Protein AF-A0A538S301-F1 (afdb_monomer_lite)

pLDDT: mean 70.47, std 17.98, range [31.06, 93.75]

Sequence (164 aa):
MLFTRHRQRFWDDRSFGTFFYRTYSGIHLDFPSLSECGVPDADGRYKCLAPCYLLRYDALSPQSGYAILSELTHFTRERERLLDAFGGRVRIYVRLPPFVGDFSVDGQYRNAQSPCMQTSFHYPKNELRILLSGRRWCLCELPEGAHELDLLSLHVQLGPEDRH

Foldseek 3Di:
DDDDDDDPQLCPPCPPCCVVCVVPVPPDPPVCPVVQWDDADPVQKTAGPDWDKDWDKDAPDSQWIKIKIFTWGMWHDDDSDTPWTKGFKIKMKTFADPQFPFKKKKFWFADPVHRPDIDIDIGTPVQWAWPDDDPGMTITIHDGDPTITGPVRIDMGTHDRRPD

Radius of gyration: 17.63 Å; chains: 1; bounding box: 38×40×48 Å

Secondary structure (DSSP, 8-state):
---------TT--TTTHHHHHHHHTT---PPPPTTTB----TTSEEEEEEEEEEEEEEEEETTEEEEEEEEEEEEEEETTEEEEEEEEEEEEEEEPPTTB--EEEEEEEEPSS-TT-EEEEEEEGGGSEEEEEETTEEEEEPPP-SSEEEEEEEEEEEPPB---

Structure (mmCIF, N/CA/C/O backbone):
data_AF-A0A538S301-F1
#
_entry.id   AF-A0A538S301-F1
#
loop_
_atom_site.group_PDB
_atom_site.id
_atom_site.type_symbol
_atom_site.label_atom_id
_atom_site.label_alt_id
_atom_site.label_comp_id
_atom_site.label_as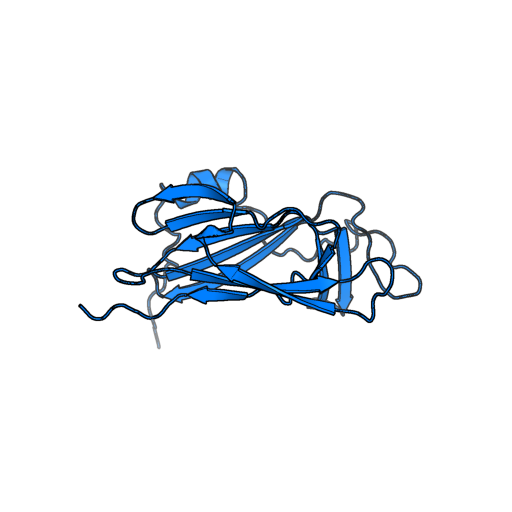ym_id
_atom_site.label_entity_id
_atom_site.label_seq_id
_atom_site.pdbx_PDB_ins_code
_atom_site.Cartn_x
_atom_site.Cartn_y
_atom_site.Cartn_z
_atom_site.occupancy
_atom_site.B_iso_or_equiv
_atom_site.auth_seq_id
_atom_site.auth_comp_id
_atom_site.auth_asym_id
_atom_site.auth_atom_id
_atom_site.pdbx_PDB_model_num
ATOM 1 N N . MET A 1 1 ? 11.196 -25.925 30.621 1.00 34.28 1 MET A N 1
ATOM 2 C CA . MET A 1 1 ? 10.801 -24.644 31.256 1.00 34.28 1 MET A CA 1
ATOM 3 C C . MET A 1 1 ? 11.541 -23.551 30.493 1.00 34.28 1 MET A C 1
ATOM 5 O O . MET A 1 1 ? 12.732 -23.724 30.319 1.00 34.28 1 MET A O 1
ATOM 9 N N . LEU A 1 2 ? 10.946 -22.530 29.874 1.00 31.06 2 LEU A N 1
ATOM 10 C CA . LEU A 1 2 ? 9.845 -21.651 30.278 1.00 31.06 2 LEU A CA 1
ATOM 11 C C . LEU A 1 2 ? 8.825 -21.421 29.146 1.00 31.06 2 LEU A C 1
ATOM 13 O O . LEU A 1 2 ? 9.181 -21.343 27.976 1.00 31.06 2 LEU A O 1
ATOM 17 N N . PHE A 1 3 ? 7.561 -21.281 29.542 1.00 38.47 3 PHE A N 1
ATOM 18 C CA . PHE A 1 3 ? 6.447 -20.798 28.730 1.00 38.47 3 PHE A CA 1
ATOM 19 C C . PHE A 1 3 ? 6.424 -19.264 28.696 1.00 38.47 3 PHE A C 1
ATOM 21 O O . PHE A 1 3 ? 6.535 -18.638 29.748 1.00 38.47 3 PHE A O 1
ATOM 28 N N . THR A 1 4 ? 6.071 -18.686 27.548 1.00 34.59 4 THR A N 1
ATOM 29 C CA . THR A 1 4 ? 5.194 -17.505 27.485 1.00 34.59 4 THR A CA 1
ATOM 30 C C . THR A 1 4 ? 4.085 -17.753 26.460 1.00 34.59 4 THR A C 1
ATOM 32 O O . THR A 1 4 ? 4.317 -18.100 25.306 1.00 34.59 4 THR A O 1
ATOM 35 N N . ARG A 1 5 ? 2.845 -17.652 26.947 1.00 34.78 5 ARG A N 1
ATOM 36 C CA . ARG A 1 5 ? 1.578 -17.800 26.223 1.00 34.78 5 ARG A CA 1
ATOM 37 C C . ARG A 1 5 ? 1.237 -16.530 25.427 1.00 34.78 5 ARG A C 1
ATOM 39 O O . ARG A 1 5 ? 1.514 -15.431 25.888 1.00 34.78 5 ARG A O 1
ATOM 46 N N . HIS A 1 6 ? 0.490 -16.746 24.339 1.00 41.31 6 HIS A N 1
ATOM 47 C CA . HIS A 1 6 ? -0.388 -15.828 23.593 1.00 41.31 6 HIS A CA 1
ATOM 48 C C . HIS A 1 6 ? 0.212 -14.608 22.878 1.00 41.31 6 HIS A C 1
ATOM 50 O O . HIS A 1 6 ? 0.615 -13.637 23.503 1.00 41.31 6 HIS A O 1
ATOM 56 N N . ARG A 1 7 ? -0.000 -14.574 21.555 1.00 35.62 7 ARG A N 1
ATOM 57 C CA . ARG A 1 7 ? -0.766 -13.503 20.889 1.00 35.62 7 ARG A CA 1
ATOM 58 C C . ARG A 1 7 ? -1.395 -14.062 19.605 1.00 35.62 7 ARG A C 1
ATOM 60 O O . ARG A 1 7 ? -0.766 -14.060 18.553 1.00 35.62 7 ARG A O 1
ATOM 67 N N . GLN A 1 8 ? -2.634 -14.551 19.706 1.00 43.41 8 GLN A N 1
ATOM 68 C CA . GLN A 1 8 ? -3.538 -14.548 18.549 1.00 43.41 8 GLN A CA 1
ATOM 69 C C . GLN A 1 8 ? -3.590 -13.100 18.043 1.00 43.41 8 GLN A C 1
ATOM 71 O O . GLN A 1 8 ? -3.783 -12.173 18.838 1.00 43.41 8 GLN A O 1
ATOM 76 N N . ARG A 1 9 ? -3.305 -12.885 16.760 1.00 45.12 9 ARG A N 1
ATOM 77 C CA . ARG A 1 9 ? -3.289 -11.546 16.172 1.00 45.12 9 ARG A CA 1
ATOM 78 C C . ARG A 1 9 ? -4.748 -11.159 15.935 1.00 45.12 9 ARG A C 1
ATOM 80 O O . ARG A 1 9 ? -5.453 -11.852 15.234 1.00 45.12 9 ARG A O 1
ATOM 87 N N . PHE A 1 10 ? -5.215 -10.035 16.471 1.00 41.06 10 PHE A N 1
ATOM 88 C CA . PHE A 1 10 ? -6.621 -9.565 16.478 1.00 41.06 10 PHE A CA 1
ATOM 89 C C . PHE A 1 10 ? -7.337 -9.356 15.109 1.00 41.06 10 PHE A C 1
ATOM 91 O O . PHE A 1 10 ? -8.411 -8.749 15.056 1.00 41.06 10 PHE A O 1
ATOM 98 N N . TRP A 1 11 ? -6.761 -9.853 14.011 1.00 41.28 11 TRP A N 1
ATOM 99 C CA . TRP A 1 11 ? -7.447 -10.213 12.763 1.00 41.28 11 TRP A CA 1
ATOM 100 C C . TRP A 1 11 ? -8.190 -11.561 12.869 1.00 41.28 11 TRP A C 1
ATOM 102 O O . TRP A 1 11 ? -8.989 -11.894 12.001 1.00 41.28 11 TRP A O 1
ATOM 112 N N . ASP A 1 12 ? -7.947 -12.312 13.947 1.00 40.59 12 ASP A N 1
ATOM 113 C CA . ASP A 1 12 ? -8.443 -13.666 14.217 1.00 40.59 12 ASP A CA 1
ATOM 114 C C . ASP A 1 12 ? -9.965 -13.755 14.509 1.00 40.59 12 ASP A C 1
ATOM 116 O O . ASP A 1 12 ? -10.461 -14.835 14.838 1.00 40.59 12 ASP A O 1
ATOM 120 N N . ASP A 1 13 ? -10.728 -12.658 14.363 1.00 43.09 13 ASP A N 1
ATOM 121 C CA . ASP A 1 13 ? -12.200 -12.677 14.380 1.00 43.09 13 ASP A CA 1
ATOM 122 C C . ASP A 1 13 ? -12.762 -12.918 12.961 1.00 43.09 13 ASP A C 1
ATOM 124 O O . ASP A 1 13 ? -12.600 -12.119 12.030 1.00 43.09 13 ASP A O 1
ATOM 128 N N . ARG A 1 14 ? -13.428 -14.069 12.807 1.00 42.69 14 ARG A N 1
ATOM 129 C CA . ARG A 1 14 ? -13.775 -14.756 11.548 1.00 42.69 14 ARG A CA 1
ATOM 130 C C . ARG A 1 14 ? -14.791 -14.045 10.644 1.00 42.69 14 ARG A C 1
ATOM 132 O O . ARG A 1 14 ? -15.082 -14.556 9.574 1.00 42.69 14 ARG A O 1
ATOM 139 N N . SER A 1 15 ? -15.377 -12.918 11.037 1.00 45.09 15 SER A N 1
ATOM 140 C CA . SER A 1 15 ? -16.414 -12.243 10.231 1.00 45.09 15 SER A CA 1
ATOM 141 C C . SER A 1 15 ? -15.883 -11.057 9.421 1.00 45.09 15 SER A C 1
ATOM 143 O O . SER A 1 15 ? -16.326 -10.824 8.298 1.00 45.09 15 SER A O 1
ATOM 145 N N . PHE A 1 16 ? -14.894 -10.339 9.955 1.00 42.97 16 PHE A N 1
ATOM 146 C CA . PHE A 1 16 ? -14.316 -9.157 9.317 1.00 42.97 16 PHE A CA 1
ATOM 147 C C . PHE A 1 16 ? -13.128 -9.509 8.418 1.00 42.97 16 PHE A C 1
ATOM 149 O O . PHE A 1 16 ? -13.019 -9.018 7.294 1.00 42.97 16 PHE A O 1
ATOM 156 N N . GLY A 1 17 ? -12.283 -10.432 8.889 1.00 47.34 17 GLY A N 1
ATOM 157 C CA . GLY A 1 17 ? -11.218 -11.006 8.086 1.00 47.34 17 GLY A CA 1
ATOM 158 C C . GLY A 1 17 ? -11.787 -11.600 6.804 1.00 47.34 17 GLY A C 1
ATOM 159 O O . GLY A 1 17 ? -11.438 -11.157 5.728 1.00 47.34 17 GLY A O 1
ATOM 160 N N . THR A 1 18 ? -12.740 -12.524 6.885 1.00 42.34 18 THR A N 1
ATOM 161 C CA . THR A 1 18 ? -13.115 -13.417 5.778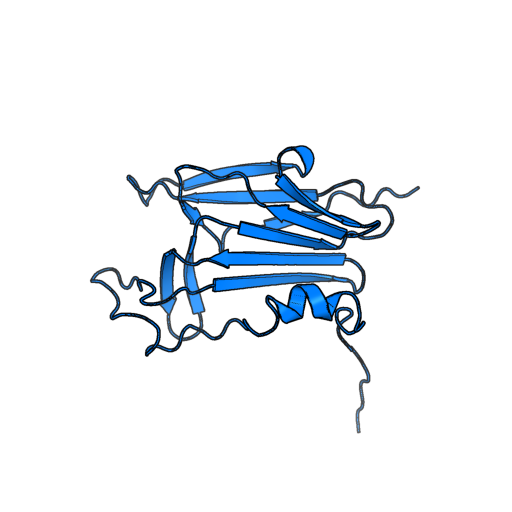 1.00 42.34 18 THR A CA 1
ATOM 162 C C . THR A 1 18 ? -13.641 -12.759 4.499 1.00 42.34 18 THR A C 1
ATOM 164 O O . THR A 1 18 ? -13.502 -13.388 3.463 1.00 42.34 18 THR A O 1
ATOM 167 N N . PHE A 1 19 ? -14.174 -11.532 4.481 1.00 40.97 19 PHE A N 1
ATOM 168 C CA . PHE A 1 19 ? -14.549 -10.864 3.214 1.00 40.97 19 PHE A CA 1
ATOM 169 C C . PHE A 1 19 ? -13.379 -10.092 2.580 1.00 40.97 19 PHE A C 1
ATOM 171 O O . PHE A 1 19 ? -13.117 -10.232 1.383 1.00 40.97 19 PHE A O 1
ATOM 178 N N . PHE A 1 20 ? -12.629 -9.347 3.399 1.00 44.00 20 PHE A N 1
ATOM 179 C CA . PHE A 1 20 ? -11.373 -8.693 3.007 1.00 44.00 20 PHE A CA 1
ATOM 180 C C . PHE A 1 20 ? -10.339 -9.738 2.562 1.00 44.00 20 PHE A C 1
ATOM 182 O O . PHE A 1 20 ? -9.683 -9.603 1.534 1.00 44.00 20 PHE A O 1
ATOM 189 N N . TYR A 1 21 ? -10.297 -10.849 3.288 1.00 46.69 21 TYR A N 1
ATOM 190 C CA . TYR A 1 21 ? -9.420 -11.980 3.087 1.00 46.69 21 TYR A CA 1
ATOM 191 C C . TYR A 1 21 ? -9.918 -12.964 2.000 1.00 46.69 21 TYR A C 1
ATOM 193 O O . TYR A 1 21 ? -9.135 -13.413 1.177 1.00 46.69 21 TYR A O 1
ATOM 201 N N . ARG A 1 22 ? -11.220 -13.218 1.812 1.00 38.62 22 ARG A N 1
ATOM 202 C CA . ARG A 1 22 ? -11.666 -14.001 0.630 1.00 38.62 22 ARG A CA 1
ATOM 203 C C . ARG A 1 22 ? -11.287 -13.370 -0.703 1.00 38.62 22 ARG A C 1
ATOM 205 O O . ARG A 1 22 ? -11.195 -14.086 -1.691 1.00 38.62 22 ARG A O 1
ATOM 212 N N . THR A 1 23 ? -11.097 -12.055 -0.720 1.00 40.47 23 THR A N 1
ATOM 213 C CA . THR A 1 23 ? -10.656 -11.343 -1.919 1.00 40.47 23 THR A CA 1
ATOM 214 C C . THR A 1 23 ? -9.136 -11.103 -1.909 1.00 40.47 23 THR A C 1
ATOM 216 O O . THR A 1 23 ? -8.543 -11.069 -2.979 1.00 40.47 23 THR A O 1
ATOM 219 N N . TYR A 1 24 ? -8.495 -10.976 -0.731 1.00 40.78 24 TYR A N 1
ATOM 220 C CA . TYR A 1 24 ? -7.083 -10.560 -0.600 1.00 40.78 24 TYR A CA 1
ATOM 221 C C . TYR A 1 24 ? -6.274 -11.186 0.575 1.00 40.78 24 TYR A C 1
ATOM 223 O O . TYR A 1 24 ? -5.143 -10.775 0.822 1.00 40.78 24 TYR A O 1
ATOM 231 N N . SER A 1 25 ? -6.778 -12.191 1.310 1.00 33.66 25 SER A N 1
ATOM 232 C CA . SER A 1 25 ? -5.945 -13.078 2.152 1.00 33.66 25 SER A CA 1
ATOM 233 C C . SER A 1 25 ? -5.392 -14.118 1.237 1.00 33.66 25 SER A C 1
ATOM 235 O O . SER A 1 25 ? -6.138 -14.888 0.633 1.00 33.66 25 SER A O 1
ATOM 237 N N . GLY A 1 26 ? -4.084 -14.175 1.210 1.00 34.53 26 GLY A N 1
ATOM 238 C CA . GLY A 1 26 ? -3.373 -15.081 0.341 1.00 34.53 26 GLY A CA 1
ATOM 239 C C . GLY A 1 26 ? -2.249 -14.372 -0.375 1.00 34.53 26 GLY A C 1
ATOM 240 O O . GLY A 1 26 ? -1.324 -15.050 -0.783 1.00 34.53 26 GLY A O 1
ATOM 241 N N . ILE A 1 27 ? -2.242 -13.037 -0.432 1.00 35.44 27 ILE A N 1
ATOM 242 C CA . ILE A 1 27 ? -1.030 -12.318 -0.822 1.00 35.44 27 ILE A CA 1
ATOM 243 C C . ILE A 1 27 ? -0.287 -11.936 0.450 1.00 35.44 27 ILE A C 1
ATOM 245 O O . ILE A 1 27 ? -0.349 -10.822 0.968 1.00 35.44 27 ILE A O 1
ATOM 249 N N . HIS A 1 28 ? 0.382 -12.953 0.983 1.00 39.97 28 HIS A N 1
ATOM 250 C CA . HIS A 1 28 ? 1.627 -12.758 1.700 1.00 39.97 28 HIS A CA 1
ATOM 251 C C . HIS A 1 28 ? 2.568 -11.975 0.772 1.00 39.97 28 HIS A C 1
ATOM 253 O O . HIS A 1 28 ? 2.457 -12.094 -0.447 1.00 39.97 28 HIS A O 1
ATOM 259 N N . LEU A 1 29 ? 3.488 -11.175 1.312 1.00 38.91 29 LEU A N 1
ATOM 260 C CA . LEU A 1 29 ? 4.661 -10.793 0.526 1.00 38.91 29 LEU A CA 1
ATOM 261 C C . LEU A 1 29 ? 5.499 -12.059 0.318 1.00 38.91 29 LEU A C 1
ATOM 263 O O . LEU A 1 29 ? 6.525 -12.245 0.964 1.00 38.91 29 LEU A O 1
ATOM 267 N N . ASP A 1 30 ? 5.023 -12.950 -0.545 1.00 40.12 30 ASP A N 1
ATOM 268 C CA . ASP A 1 30 ? 5.924 -13.755 -1.333 1.00 40.12 30 ASP A CA 1
ATOM 269 C C . ASP A 1 30 ? 6.660 -12.724 -2.179 1.00 40.12 30 ASP A C 1
ATOM 271 O O . ASP A 1 30 ? 6.045 -11.942 -2.912 1.00 40.12 30 ASP A O 1
ATOM 275 N N . PHE A 1 31 ? 7.984 -12.644 -2.014 1.00 44.22 31 PHE A N 1
ATOM 276 C CA . PHE A 1 31 ? 8.788 -12.074 -3.085 1.00 44.22 31 PHE A CA 1
ATOM 277 C C . PHE A 1 31 ? 8.281 -12.758 -4.340 1.00 44.22 31 PHE A C 1
ATOM 279 O O . PHE A 1 31 ? 8.282 -13.995 -4.332 1.00 44.22 31 PHE A O 1
ATOM 286 N N . PRO A 1 32 ? 7.801 -12.018 -5.357 1.00 50.22 32 PRO A N 1
ATOM 287 C CA . PRO A 1 32 ? 7.392 -12.672 -6.580 1.00 50.22 32 PRO A CA 1
ATOM 288 C C . PRO A 1 32 ? 8.568 -13.562 -6.954 1.00 50.22 32 PRO A C 1
ATOM 290 O O . PRO A 1 32 ? 9.732 -13.117 -6.951 1.00 50.22 32 PRO A O 1
ATOM 293 N N . SER A 1 33 ? 8.292 -14.864 -7.064 1.00 50.81 33 SER A N 1
ATOM 294 C CA . SER A 1 33 ? 9.359 -15.833 -7.276 1.00 50.81 33 SER A CA 1
ATOM 295 C C . SER A 1 33 ? 10.167 -15.342 -8.481 1.00 50.81 33 SER A C 1
ATOM 297 O O . SER A 1 33 ? 9.619 -14.677 -9.364 1.00 50.81 33 SER A O 1
ATOM 299 N N . LEU A 1 34 ? 11.486 -15.572 -8.536 1.00 53.59 34 LEU A N 1
ATOM 300 C CA . LEU A 1 34 ? 12.267 -15.101 -9.699 1.00 53.59 34 LEU A CA 1
ATOM 301 C C . LEU A 1 34 ? 11.647 -15.586 -11.024 1.00 53.59 34 LEU A C 1
ATOM 303 O O . LEU A 1 34 ? 11.820 -14.934 -12.041 1.00 53.59 34 LEU A O 1
ATOM 307 N N . SER A 1 35 ? 10.893 -16.689 -10.984 1.00 52.59 35 SER A N 1
ATOM 308 C CA . SER A 1 35 ? 10.092 -17.245 -12.075 1.00 52.59 35 SER A CA 1
ATOM 309 C C . SER A 1 35 ? 8.815 -16.472 -12.441 1.00 52.59 35 SER A C 1
ATOM 311 O O . SER A 1 35 ? 8.346 -16.603 -13.565 1.00 52.59 35 SER A O 1
ATOM 313 N N . GLU A 1 36 ? 8.237 -15.697 -11.524 1.00 55.41 36 GLU A N 1
ATOM 314 C CA . GLU A 1 36 ? 7.070 -14.826 -11.758 1.00 55.41 36 GLU A CA 1
ATOM 315 C C . GLU A 1 36 ? 7.476 -13.411 -12.194 1.00 55.41 36 GLU A C 1
ATOM 317 O O . GLU A 1 36 ? 6.667 -12.643 -12.722 1.00 55.41 36 GLU A O 1
ATOM 322 N N . CYS A 1 37 ? 8.749 -13.072 -11.995 1.00 60.50 37 CYS A N 1
ATOM 323 C CA . CYS A 1 37 ? 9.352 -11.837 -12.467 1.00 60.50 37 CYS A CA 1
ATOM 324 C C . CYS A 1 37 ? 10.029 -12.064 -13.819 1.00 60.50 37 CYS A C 1
ATOM 326 O O . CYS A 1 37 ? 10.552 -13.141 -14.095 1.00 60.50 37 CYS A O 1
ATOM 328 N N . GLY A 1 38 ? 10.078 -11.032 -14.660 1.00 63.22 38 GLY A N 1
ATOM 329 C CA . GLY A 1 38 ? 10.961 -11.061 -15.823 1.00 63.22 38 GLY A CA 1
ATOM 330 C C . GLY A 1 38 ? 12.438 -11.011 -15.432 1.00 63.22 38 GLY A C 1
ATOM 331 O O . GLY A 1 38 ? 12.798 -10.878 -14.263 1.00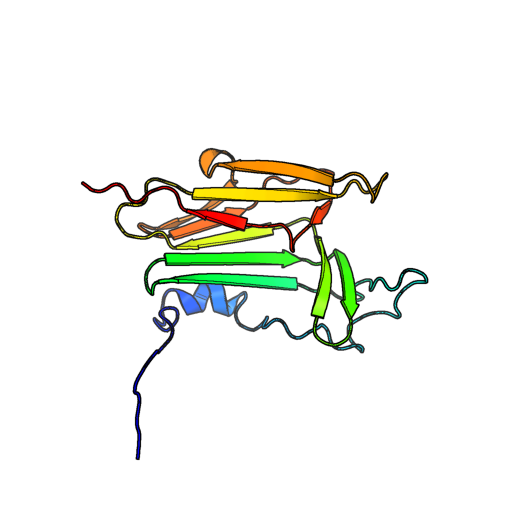 63.22 38 GLY A O 1
ATOM 332 N N . VAL A 1 39 ? 13.312 -11.073 -16.434 1.00 69.81 39 VAL A N 1
ATOM 333 C CA . VAL A 1 39 ? 14.735 -10.753 -16.256 1.00 69.81 39 VAL A CA 1
ATOM 334 C C . VAL A 1 39 ? 14.847 -9.270 -15.868 1.00 69.81 39 VAL A C 1
ATOM 336 O O . VAL A 1 39 ? 14.149 -8.457 -16.485 1.00 69.81 39 VAL A O 1
ATOM 339 N N . PRO A 1 40 ? 15.670 -8.902 -14.866 1.00 76.25 40 PRO A N 1
ATOM 340 C CA . PRO A 1 40 ? 15.868 -7.499 -14.536 1.00 76.25 40 PRO A CA 1
ATOM 341 C C . PRO A 1 40 ? 16.508 -6.763 -15.717 1.00 76.25 40 PRO A C 1
ATOM 343 O O . PRO A 1 40 ? 17.309 -7.338 -16.459 1.00 76.25 40 PRO A O 1
ATOM 346 N N . ASP A 1 41 ? 16.155 -5.495 -15.896 1.00 79.50 41 ASP A N 1
ATOM 347 C CA . ASP A 1 41 ? 16.795 -4.645 -16.898 1.00 79.50 41 ASP A CA 1
ATOM 348 C C . ASP A 1 41 ? 18.248 -4.291 -16.515 1.00 79.50 41 ASP A C 1
ATOM 350 O O . ASP A 1 41 ? 18.775 -4.721 -15.485 1.00 79.50 41 ASP A O 1
ATOM 354 N N . ALA A 1 42 ? 18.920 -3.508 -17.365 1.00 78.88 42 ALA A N 1
ATOM 355 C CA . ALA A 1 42 ? 20.299 -3.070 -17.132 1.00 78.88 42 ALA A CA 1
ATOM 356 C C . ALA A 1 42 ? 20.476 -2.269 -15.825 1.00 78.88 42 ALA A C 1
ATOM 358 O O . ALA A 1 42 ? 21.586 -2.217 -15.297 1.00 78.88 42 ALA A O 1
ATOM 359 N N . ASP A 1 43 ? 19.391 -1.701 -15.291 1.00 74.19 43 ASP A N 1
ATOM 360 C CA . ASP A 1 43 ? 19.359 -0.943 -14.041 1.00 74.19 43 ASP A CA 1
ATOM 361 C C . ASP A 1 43 ? 18.948 -1.817 -12.836 1.00 74.19 43 ASP A C 1
ATOM 363 O O . ASP A 1 43 ? 18.784 -1.312 -11.724 1.00 74.19 43 ASP A O 1
ATOM 367 N N . GLY A 1 44 ? 18.771 -3.131 -13.028 1.00 75.69 44 GLY A N 1
ATOM 368 C CA . GLY A 1 44 ? 18.388 -4.077 -11.978 1.00 75.69 44 GLY A CA 1
ATOM 369 C C . GLY A 1 44 ? 16.891 -4.092 -11.645 1.00 75.69 44 GLY A C 1
ATOM 370 O O . GLY A 1 44 ? 16.497 -4.712 -10.652 1.00 75.69 44 GLY A O 1
ATOM 371 N N . ARG A 1 45 ? 16.046 -3.425 -12.443 1.00 76.44 45 ARG A N 1
ATOM 372 C CA . ARG A 1 45 ? 14.603 -3.332 -12.190 1.00 76.44 45 ARG A CA 1
ATOM 373 C C . ARG A 1 45 ? 13.866 -4.511 -12.785 1.00 76.44 45 ARG A C 1
ATOM 375 O O . ARG A 1 45 ? 14.052 -4.874 -13.944 1.00 76.44 45 ARG A O 1
ATOM 382 N N . TYR A 1 46 ? 12.954 -5.057 -11.998 1.00 72.94 46 TYR A N 1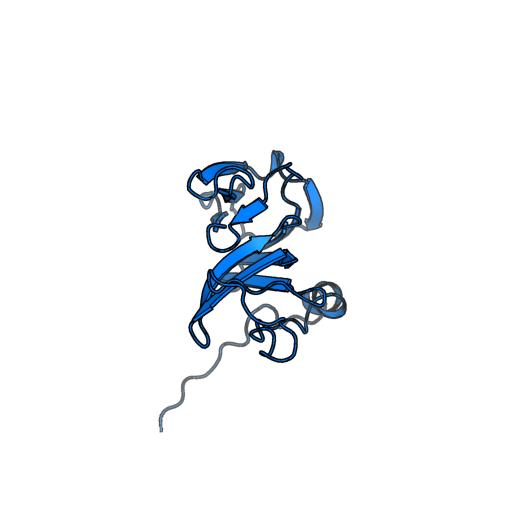
ATOM 383 C CA . TYR A 1 46 ? 12.053 -6.105 -12.436 1.00 72.94 46 TYR A CA 1
ATOM 384 C C . TYR A 1 46 ? 10.751 -5.485 -12.931 1.00 72.94 46 TYR A C 1
ATOM 386 O O . TYR A 1 46 ? 10.141 -4.647 -12.259 1.00 72.94 46 TYR A O 1
ATOM 394 N N . LYS A 1 47 ? 10.308 -5.939 -14.106 1.00 71.88 47 LYS A N 1
ATOM 395 C CA . LYS A 1 47 ? 8.947 -5.714 -14.585 1.00 71.88 47 LYS A CA 1
ATOM 396 C C . LYS A 1 47 ? 8.106 -6.950 -14.291 1.00 71.88 47 LYS A C 1
ATOM 398 O O . LYS A 1 47 ? 8.515 -8.077 -14.585 1.00 71.88 47 LYS A O 1
ATOM 403 N N . CYS A 1 48 ? 6.933 -6.726 -13.715 1.00 65.44 48 CYS A N 1
ATOM 404 C CA . CYS A 1 48 ? 5.971 -7.777 -13.424 1.00 65.44 48 CYS A CA 1
ATOM 405 C C . CYS A 1 48 ? 5.440 -8.349 -14.754 1.00 65.44 48 CYS A C 1
ATOM 407 O O . CYS A 1 48 ? 4.883 -7.609 -15.566 1.00 65.44 48 CYS A O 1
ATOM 409 N N . LEU A 1 49 ? 5.649 -9.646 -15.013 1.00 65.94 49 LEU A N 1
ATOM 410 C CA . LEU A 1 49 ? 5.119 -10.323 -16.211 1.00 65.94 49 LEU A CA 1
ATOM 411 C C . LEU A 1 49 ? 3.654 -10.759 -16.035 1.00 65.94 49 LEU A C 1
ATOM 413 O O . LEU A 1 49 ? 2.960 -11.028 -17.013 1.00 65.94 49 LEU A O 1
ATOM 417 N N . ALA A 1 50 ? 3.194 -10.793 -14.787 1.00 64.88 50 ALA A N 1
ATOM 418 C CA . ALA A 1 50 ? 1.819 -10.982 -14.348 1.00 64.88 50 ALA A CA 1
ATOM 419 C C . ALA A 1 50 ? 1.503 -9.939 -13.256 1.00 64.88 50 ALA A C 1
ATOM 421 O O . ALA A 1 50 ? 2.440 -9.338 -12.728 1.00 64.88 50 ALA A O 1
ATOM 422 N N . PRO A 1 51 ? 0.228 -9.693 -12.898 1.00 67.06 51 PRO A N 1
ATOM 423 C CA . PRO A 1 51 ? -0.108 -8.758 -11.825 1.00 67.06 51 PRO A CA 1
ATOM 424 C C . PRO A 1 51 ? 0.569 -9.151 -10.505 1.00 67.06 51 PRO A C 1
ATOM 426 O O . PRO A 1 51 ? 0.308 -10.223 -9.959 1.00 67.06 51 PRO A O 1
ATOM 429 N N . CYS A 1 52 ? 1.432 -8.276 -9.989 1.00 71.50 52 CYS A N 1
ATOM 430 C CA . CYS A 1 52 ? 2.080 -8.431 -8.689 1.00 71.50 52 CYS A CA 1
ATOM 431 C C . CYS A 1 52 ? 1.520 -7.388 -7.723 1.00 71.50 52 CYS A C 1
ATOM 433 O O . CYS A 1 52 ? 1.207 -6.270 -8.127 1.00 71.50 52 CYS A O 1
ATOM 435 N N . TYR A 1 53 ? 1.423 -7.724 -6.439 1.00 74.81 53 TYR A N 1
ATOM 436 C CA . TYR A 1 53 ? 0.844 -6.833 -5.436 1.00 74.81 53 TYR A CA 1
ATOM 437 C C . TYR A 1 53 ? 1.762 -6.695 -4.225 1.00 74.81 53 TYR A C 1
ATOM 439 O O . TYR A 1 53 ? 2.373 -7.660 -3.774 1.00 74.81 53 TYR A O 1
ATOM 447 N N . LEU A 1 54 ? 1.818 -5.487 -3.673 1.00 74.50 54 LEU A N 1
ATOM 448 C CA . LEU A 1 54 ? 2.443 -5.183 -2.396 1.00 74.50 54 LEU A CA 1
ATOM 449 C C . LEU A 1 54 ? 1.361 -5.071 -1.324 1.00 74.50 54 LEU A C 1
ATOM 451 O O . LEU A 1 54 ? 0.467 -4.233 -1.439 1.00 74.50 54 LEU A O 1
ATOM 455 N N . LEU A 1 55 ? 1.493 -5.861 -0.258 1.00 75.94 55 LEU A N 1
ATOM 456 C CA . LEU A 1 55 ? 0.710 -5.727 0.967 1.00 75.94 55 LEU A CA 1
ATOM 457 C C . LEU A 1 55 ? 1.638 -5.371 2.133 1.00 75.94 55 LEU A C 1
ATOM 459 O O . LEU A 1 55 ? 2.461 -6.181 2.553 1.00 75.94 55 LEU A O 1
ATOM 463 N N . ARG A 1 56 ? 1.484 -4.170 2.691 1.00 78.81 56 ARG A N 1
ATOM 464 C CA . ARG A 1 56 ? 2.168 -3.735 3.919 1.00 78.81 56 ARG A CA 1
ATOM 465 C C . ARG A 1 56 ? 1.139 -3.537 5.015 1.00 78.81 56 ARG A C 1
ATOM 467 O O . ARG A 1 56 ? 0.073 -2.999 4.753 1.00 78.81 56 ARG A O 1
ATOM 474 N N . TYR A 1 57 ? 1.441 -3.941 6.239 1.00 74.25 57 TYR A N 1
ATOM 475 C CA . TYR A 1 57 ? 0.563 -3.678 7.373 1.00 74.25 57 TYR A CA 1
ATOM 476 C C . TYR A 1 57 ? 1.374 -3.316 8.606 1.00 74.25 57 TYR A C 1
ATOM 478 O O . TYR A 1 57 ? 2.479 -3.817 8.806 1.00 74.25 57 TYR A O 1
ATOM 486 N N . ASP A 1 58 ? 0.787 -2.466 9.433 1.00 71.69 58 ASP A N 1
ATOM 487 C CA . ASP A 1 58 ? 1.326 -2.070 10.722 1.00 71.69 58 ASP A CA 1
ATOM 488 C C . ASP A 1 58 ? 0.191 -2.106 11.746 1.00 71.69 58 ASP A C 1
ATOM 490 O O . ASP A 1 58 ? -0.923 -1.647 11.486 1.00 71.69 58 ASP A O 1
ATOM 494 N N . ALA A 1 59 ? 0.457 -2.711 12.897 1.00 68.19 59 ALA A N 1
ATOM 495 C CA . ALA A 1 59 ? -0.498 -2.844 13.981 1.00 68.19 59 ALA A CA 1
ATOM 496 C C . ALA A 1 59 ? 0.142 -2.315 15.261 1.00 68.19 59 ALA A C 1
ATOM 498 O O . ALA A 1 59 ? 0.924 -3.006 15.914 1.00 68.19 59 ALA A O 1
ATOM 499 N N . LEU A 1 60 ? -0.239 -1.096 15.633 1.00 64.56 60 LEU A N 1
ATOM 500 C CA . LEU A 1 60 ? 0.218 -0.446 16.860 1.00 64.56 60 LEU A CA 1
ATOM 501 C C . LEU A 1 60 ? -0.415 -1.096 18.099 1.00 64.56 60 LEU A C 1
ATOM 503 O O . LEU A 1 60 ? 0.179 -1.125 19.175 1.00 64.56 60 LEU A O 1
ATOM 507 N N . SER A 1 61 ? -1.623 -1.654 17.955 1.00 65.19 61 SER A N 1
ATOM 508 C CA . SER A 1 61 ? -2.318 -2.371 19.021 1.00 65.19 61 SER A CA 1
ATOM 509 C C . SER A 1 61 ? -3.302 -3.411 18.461 1.00 65.19 61 SER A C 1
ATOM 511 O O . SER A 1 61 ? -3.605 -3.421 17.269 1.00 65.19 61 SER A O 1
ATOM 513 N N . PRO A 1 62 ? -3.891 -4.273 19.307 1.00 64.69 62 PRO A N 1
ATOM 514 C CA . PRO A 1 62 ? -4.999 -5.142 18.904 1.00 64.69 62 PRO A CA 1
ATOM 515 C C . PRO A 1 62 ? -6.203 -4.419 18.278 1.00 64.69 62 PRO A C 1
ATOM 517 O O . PRO A 1 62 ? -6.997 -5.027 17.561 1.00 64.69 62 PRO A O 1
ATOM 520 N N . GLN A 1 63 ? -6.373 -3.133 18.583 1.00 66.56 63 GLN A N 1
ATOM 521 C CA . GLN A 1 63 ? -7.529 -2.339 18.179 1.00 66.56 63 GLN A CA 1
ATOM 522 C C . GLN A 1 63 ? -7.184 -1.286 17.126 1.00 66.56 63 GLN A C 1
ATOM 524 O O . GLN A 1 63 ? -8.100 -0.637 16.629 1.00 66.56 63 GLN A O 1
ATOM 529 N N . SER A 1 64 ? -5.906 -1.135 16.771 1.00 73.50 64 SER A N 1
ATOM 530 C CA . SER A 1 64 ? -5.442 -0.088 15.869 1.00 73.50 64 SER A CA 1
ATOM 531 C C . SER A 1 64 ? -4.316 -0.540 14.958 1.00 73.50 64 SER A C 1
ATOM 533 O O . SER A 1 64 ? -3.404 -1.267 15.353 1.00 73.50 64 SER A O 1
ATOM 535 N N . GLY A 1 65 ? -4.395 -0.090 13.717 1.00 79.31 65 GLY A N 1
ATOM 536 C CA . GLY A 1 65 ? -3.434 -0.435 12.689 1.00 79.31 65 GLY A CA 1
ATOM 537 C C . GLY A 1 65 ? -3.987 -0.161 11.308 1.00 79.31 65 GLY A C 1
ATOM 538 O O . GLY A 1 65 ? -5.144 0.223 11.145 1.00 79.31 65 GLY A O 1
ATOM 539 N N . TYR A 1 66 ? -3.160 -0.389 10.307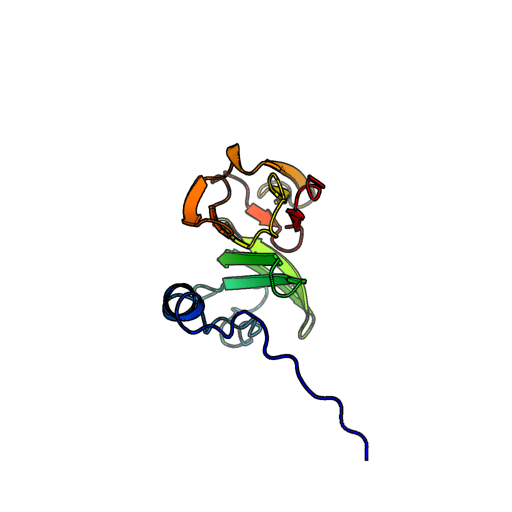 1.00 82.94 66 TYR A N 1
ATOM 540 C CA . TYR A 1 66 ? -3.524 -0.201 8.919 1.00 82.94 66 TYR A CA 1
ATOM 541 C C . TYR A 1 66 ? -2.909 -1.288 8.042 1.00 82.94 66 TYR A C 1
ATOM 543 O O . TYR A 1 66 ? -1.947 -1.957 8.418 1.00 82.94 66 TYR A O 1
ATOM 551 N N . ALA A 1 67 ? -3.489 -1.463 6.863 1.00 83.94 67 ALA A N 1
ATOM 552 C CA . ALA A 1 67 ? -2.950 -2.269 5.786 1.00 83.94 67 ALA A CA 1
ATOM 553 C C . ALA A 1 67 ? -3.039 -1.479 4.477 1.00 83.94 67 ALA A C 1
ATOM 555 O O . ALA A 1 67 ? -4.072 -0.891 4.171 1.00 83.94 67 ALA A O 1
ATOM 556 N N . ILE A 1 68 ? -1.956 -1.478 3.714 1.00 84.75 68 ILE A N 1
ATOM 557 C CA . ILE A 1 68 ? -1.802 -0.830 2.417 1.00 84.75 68 ILE A CA 1
ATOM 558 C C . ILE A 1 68 ? -1.646 -1.933 1.380 1.00 84.75 68 ILE A C 1
ATOM 560 O O . ILE A 1 68 ? -0.751 -2.768 1.501 1.00 84.75 68 ILE A O 1
ATOM 564 N N . LEU A 1 69 ? -2.502 -1.916 0.366 1.00 84.69 69 LEU A N 1
ATOM 565 C CA . LEU A 1 69 ? -2.478 -2.824 -0.771 1.00 84.69 69 LEU A CA 1
ATOM 566 C C . LEU A 1 69 ? -2.315 -2.016 -2.055 1.00 84.69 69 LEU A C 1
ATOM 568 O O . LEU A 1 69 ? -3.111 -1.116 -2.316 1.00 84.69 69 LEU A O 1
ATOM 572 N N . SER A 1 70 ? -1.337 -2.371 -2.879 1.00 84.06 70 SER A N 1
ATOM 573 C CA . SER A 1 70 ? -1.159 -1.770 -4.201 1.00 84.06 70 SER A CA 1
ATOM 574 C C . SER A 1 70 ? -0.709 -2.796 -5.218 1.00 84.06 70 SER A C 1
ATOM 576 O O . SER A 1 70 ? 0.048 -3.705 -4.891 1.00 84.06 70 SER A O 1
ATOM 578 N N . GLU A 1 71 ? -1.133 -2.618 -6.461 1.00 79.62 71 GLU A N 1
ATOM 579 C CA . GLU A 1 71 ? -0.502 -3.290 -7.595 1.00 79.62 71 GLU A CA 1
ATOM 580 C C . GLU A 1 71 ? 0.890 -2.694 -7.838 1.00 79.62 71 GLU A C 1
ATOM 582 O O . GLU A 1 71 ? 1.076 -1.477 -7.728 1.00 79.62 71 GLU A O 1
ATOM 587 N N . LEU A 1 72 ? 1.857 -3.565 -8.119 1.00 79.38 72 LEU A N 1
ATOM 588 C CA . LEU A 1 72 ? 3.230 -3.223 -8.455 1.00 79.38 72 LEU A CA 1
ATOM 589 C C . LEU A 1 72 ? 3.367 -3.082 -9.964 1.00 79.38 72 LEU A C 1
ATOM 591 O O . LEU A 1 72 ? 3.100 -4.016 -10.719 1.00 79.38 72 LEU A O 1
ATOM 595 N N . THR A 1 73 ? 3.867 -1.935 -10.387 1.00 81.06 73 THR A N 1
ATOM 596 C CA . THR A 1 73 ? 4.236 -1.664 -11.777 1.00 81.06 73 THR A CA 1
ATOM 597 C C . THR A 1 73 ? 5.714 -1.972 -12.012 1.00 81.06 73 THR A C 1
ATOM 599 O O . THR A 1 73 ? 6.053 -2.656 -12.979 1.00 81.06 73 THR A O 1
ATOM 602 N N . HIS A 1 74 ? 6.586 -1.528 -11.098 1.00 80.25 74 HIS A N 1
ATOM 603 C CA . HIS A 1 74 ? 8.035 -1.745 -11.138 1.00 80.25 74 HIS A CA 1
ATOM 604 C C . HIS A 1 74 ? 8.605 -1.882 -9.727 1.00 80.25 74 HIS A C 1
ATOM 606 O O . HIS A 1 74 ? 8.138 -1.229 -8.793 1.00 80.25 74 HIS A O 1
ATOM 612 N N . PHE A 1 75 ? 9.661 -2.675 -9.567 1.00 81.88 75 PHE A N 1
ATOM 613 C CA . PHE A 1 75 ? 10.394 -2.742 -8.305 1.00 81.88 75 PHE A CA 1
ATOM 614 C C . PHE A 1 75 ? 11.853 -3.156 -8.518 1.00 81.88 75 PHE A C 1
ATOM 616 O O . PHE A 1 75 ? 12.203 -3.805 -9.506 1.00 81.88 75 PHE A O 1
ATOM 623 N N . THR A 1 76 ? 12.696 -2.807 -7.553 1.00 79.44 76 THR A N 1
ATOM 624 C CA . THR A 1 76 ? 14.084 -3.269 -7.454 1.00 79.44 76 THR A CA 1
ATOM 625 C C . THR A 1 76 ? 14.206 -4.103 -6.190 1.00 79.44 76 THR A C 1
ATOM 627 O O . THR A 1 76 ? 13.653 -3.742 -5.146 1.00 79.44 76 THR A O 1
ATOM 630 N N . ARG A 1 77 ? 14.949 -5.209 -6.242 1.00 74.38 77 ARG A N 1
ATOM 631 C CA . ARG A 1 77 ? 15.222 -6.008 -5.047 1.00 74.38 77 ARG A CA 1
ATOM 632 C C . ARG A 1 77 ? 16.658 -6.483 -4.969 1.00 74.38 77 ARG A C 1
ATOM 634 O O . ARG A 1 77 ? 17.286 -6.771 -5.982 1.00 74.38 77 ARG A O 1
ATOM 641 N N . GLU A 1 78 ? 17.115 -6.660 -3.742 1.00 71.56 78 GLU A N 1
ATOM 642 C CA . GLU A 1 78 ? 18.354 -7.343 -3.413 1.00 71.56 78 GLU A CA 1
ATOM 643 C C . GLU A 1 78 ? 18.022 -8.526 -2.498 1.00 71.56 78 GLU A C 1
ATOM 645 O O . GLU A 1 78 ? 17.545 -8.345 -1.378 1.00 71.56 78 GLU A O 1
ATOM 650 N N . ARG A 1 79 ? 18.256 -9.756 -2.979 1.00 70.88 79 ARG A N 1
ATOM 651 C CA . ARG A 1 79 ? 17.871 -10.998 -2.280 1.00 70.88 79 ARG A CA 1
ATOM 652 C C . ARG A 1 79 ? 16.373 -10.984 -1.907 1.00 70.88 79 ARG A C 1
ATOM 654 O O . ARG A 1 79 ? 15.516 -10.875 -2.786 1.00 70.88 79 ARG A O 1
ATOM 661 N N . GLU A 1 80 ? 16.093 -11.048 -0.609 1.00 67.44 80 GLU A N 1
ATOM 662 C CA . GLU A 1 80 ? 14.778 -11.008 0.033 1.00 67.44 80 GLU A CA 1
ATOM 663 C C . GLU A 1 80 ? 14.481 -9.599 0.587 1.00 67.44 80 GLU A C 1
ATOM 665 O O . GLU A 1 80 ? 13.918 -9.447 1.670 1.00 67.44 80 GLU A O 1
ATOM 670 N N . ARG A 1 81 ? 14.924 -8.528 -0.082 1.00 67.44 81 ARG A N 1
ATOM 671 C CA . ARG A 1 81 ? 14.623 -7.146 0.319 1.00 67.44 81 ARG A CA 1
ATOM 672 C C . ARG A 1 81 ? 14.247 -6.299 -0.888 1.00 67.44 81 ARG A C 1
ATOM 674 O O . ARG A 1 81 ? 15.015 -6.200 -1.840 1.00 67.44 81 ARG A O 1
ATOM 681 N N . LEU A 1 82 ? 13.089 -5.644 -0.818 1.00 75.56 82 LEU A N 1
ATOM 682 C CA . LEU A 1 82 ? 12.721 -4.587 -1.760 1.00 75.56 82 LEU A CA 1
ATOM 683 C C . LEU A 1 82 ? 13.552 -3.337 -1.460 1.00 75.56 82 LEU A C 1
ATOM 685 O O . LEU A 1 82 ? 13.608 -2.887 -0.313 1.00 75.56 82 LEU A O 1
ATOM 689 N N . LEU A 1 83 ? 14.213 -2.821 -2.491 1.00 80.38 83 LEU A N 1
ATOM 690 C CA . LEU A 1 83 ? 14.936 -1.552 -2.440 1.00 80.38 83 LEU A CA 1
ATOM 691 C C . LEU A 1 83 ? 14.020 -0.415 -2.882 1.00 80.38 83 LEU A C 1
ATOM 693 O O . LEU A 1 83 ? 13.919 0.577 -2.173 1.00 80.38 83 LEU A O 1
ATOM 697 N N . ASP A 1 84 ? 13.283 -0.640 -3.971 1.00 82.25 84 ASP A N 1
ATOM 698 C CA . ASP A 1 84 ? 12.283 0.286 -4.492 1.00 82.25 84 ASP A CA 1
ATOM 699 C C . ASP A 1 84 ? 11.025 -0.484 -4.894 1.00 82.25 84 ASP A C 1
ATOM 701 O O . ASP A 1 84 ? 11.130 -1.598 -5.411 1.00 82.25 84 ASP A O 1
ATOM 705 N N . ALA A 1 85 ? 9.845 0.109 -4.712 1.00 83.31 85 ALA A N 1
ATOM 706 C CA . ALA A 1 85 ? 8.583 -0.463 -5.169 1.00 83.31 85 ALA A CA 1
ATOM 707 C C . ALA A 1 85 ? 7.626 0.646 -5.604 1.00 83.31 85 ALA A C 1
ATOM 709 O O . ALA A 1 85 ? 7.300 1.531 -4.814 1.00 83.31 85 ALA A O 1
ATOM 710 N N . PHE A 1 86 ? 7.158 0.569 -6.845 1.00 87.06 86 PHE A N 1
ATOM 711 C CA . PHE A 1 86 ? 6.301 1.576 -7.452 1.00 87.06 86 PHE A CA 1
ATOM 712 C C . PHE A 1 86 ? 4.971 0.979 -7.901 1.00 87.06 86 PHE A C 1
ATOM 714 O O . PHE A 1 86 ? 4.884 -0.206 -8.238 1.00 87.06 86 PHE A O 1
ATOM 721 N N . GLY A 1 87 ? 3.928 1.804 -7.871 1.00 86.12 87 GLY A N 1
ATOM 722 C CA . GLY A 1 87 ? 2.575 1.420 -8.259 1.00 86.12 87 GLY A CA 1
ATOM 723 C C . GLY A 1 87 ? 1.673 2.626 -8.481 1.00 86.12 87 GLY A C 1
ATOM 724 O O . GLY A 1 87 ? 2.111 3.770 -8.410 1.00 86.12 87 GLY A O 1
ATOM 725 N N . GLY A 1 88 ? 0.394 2.373 -8.746 1.00 82.31 88 GLY A N 1
ATOM 726 C CA . GLY A 1 88 ? -0.592 3.440 -8.950 1.00 82.31 88 GLY A CA 1
ATOM 727 C C . GLY A 1 88 ? -1.782 3.320 -8.012 1.00 82.31 88 GLY A C 1
ATOM 728 O O . GLY A 1 88 ? -2.064 4.207 -7.213 1.00 82.31 88 GLY A O 1
ATOM 729 N N . ARG A 1 89 ? -2.501 2.200 -8.095 1.00 85.19 89 ARG A N 1
ATOM 730 C CA . ARG A 1 89 ? -3.756 2.040 -7.366 1.00 85.19 89 ARG A CA 1
ATOM 731 C C . ARG A 1 89 ? -3.524 1.518 -5.952 1.00 85.19 89 ARG A C 1
ATOM 733 O O . ARG A 1 89 ? -3.359 0.315 -5.758 1.00 85.19 89 ARG A O 1
ATOM 740 N N . VAL A 1 90 ? -3.588 2.419 -4.974 1.00 88.56 90 VAL A N 1
ATOM 741 C CA . VAL A 1 90 ? -3.370 2.106 -3.557 1.00 88.56 90 VAL A CA 1
ATOM 742 C C . VAL A 1 90 ? -4.683 2.095 -2.787 1.00 88.56 90 VAL A C 1
ATOM 744 O O . VAL A 1 90 ? -5.385 3.102 -2.702 1.00 88.56 90 VAL A O 1
ATOM 747 N N . ARG A 1 91 ? -4.978 0.959 -2.156 1.00 87.81 91 ARG A N 1
ATOM 748 C CA . ARG A 1 91 ? -6.081 0.789 -1.210 1.00 87.81 91 ARG A CA 1
ATOM 749 C C . ARG A 1 91 ? -5.542 0.684 0.200 1.00 87.81 91 ARG 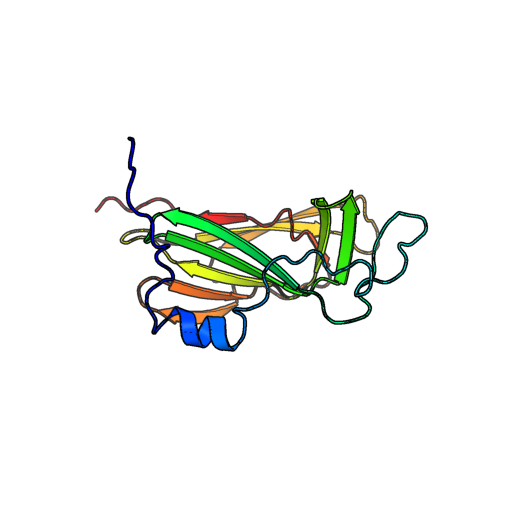A C 1
ATOM 751 O O . ARG A 1 91 ? -4.591 -0.048 0.457 1.00 87.81 91 ARG A O 1
ATOM 758 N N . ILE A 1 92 ? -6.184 1.385 1.119 1.00 88.94 92 ILE A N 1
ATOM 759 C CA . ILE A 1 92 ? -5.747 1.489 2.503 1.00 88.94 92 ILE A CA 1
ATOM 760 C C . ILE A 1 92 ? -6.913 1.107 3.398 1.00 88.94 92 ILE A C 1
ATOM 762 O O . ILE A 1 92 ? -7.963 1.752 3.415 1.00 88.94 92 ILE A O 1
ATOM 766 N N . TYR A 1 93 ? -6.719 0.029 4.139 1.00 86.69 93 TYR A N 1
ATOM 767 C CA . TYR A 1 93 ? -7.564 -0.336 5.255 1.00 86.69 93 TYR A CA 1
ATOM 768 C C . TYR A 1 93 ? -6.984 0.275 6.527 1.00 86.69 93 TYR A C 1
ATOM 770 O O . TYR A 1 93 ? -5.820 0.049 6.839 1.00 86.69 93 TYR A O 1
ATOM 778 N N . VAL A 1 94 ? -7.791 1.007 7.284 1.00 84.50 94 VAL A N 1
ATOM 779 C CA . VAL A 1 94 ? -7.393 1.586 8.570 1.00 84.50 94 VAL A CA 1
ATOM 780 C C . VAL A 1 94 ? -8.381 1.135 9.630 1.00 84.50 94 VAL A C 1
ATOM 782 O O . VAL A 1 94 ? -9.591 1.266 9.457 1.00 84.50 94 VAL A O 1
ATOM 785 N N . ARG A 1 95 ? -7.864 0.616 10.742 1.00 83.12 95 ARG A N 1
ATOM 786 C CA . ARG A 1 95 ? -8.601 0.335 11.974 1.00 83.12 95 ARG A CA 1
ATOM 787 C C . ARG A 1 95 ? -8.193 1.378 13.009 1.00 83.12 95 ARG A C 1
ATOM 789 O O . ARG A 1 95 ? -7.026 1.448 13.393 1.00 83.12 95 ARG A O 1
ATOM 796 N N . LEU A 1 96 ? -9.152 2.181 13.449 1.00 76.62 96 LEU A N 1
ATOM 797 C CA . LEU A 1 96 ? -8.921 3.289 14.372 1.00 76.62 96 LEU A CA 1
ATOM 798 C C . LEU A 1 96 ? -9.171 2.847 15.825 1.00 76.62 96 LEU A C 1
ATOM 800 O O . LEU A 1 96 ? -10.139 2.111 16.074 1.00 76.62 96 LEU A O 1
ATOM 804 N N . PRO A 1 97 ? -8.348 3.301 16.793 1.00 71.12 97 PRO A N 1
ATOM 805 C CA . PRO A 1 97 ? -8.673 3.167 18.206 1.00 71.12 97 PRO A CA 1
ATOM 806 C C . PRO A 1 97 ? -10.018 3.829 18.552 1.00 71.12 97 PRO A C 1
ATOM 808 O O . PRO A 1 97 ? -10.501 4.706 17.829 1.00 71.12 97 PRO A O 1
ATOM 811 N N . PRO A 1 98 ? -10.628 3.460 19.690 1.00 64.12 98 PRO A N 1
ATOM 812 C CA . PRO A 1 98 ? -11.626 4.315 20.318 1.00 64.12 98 PRO A CA 1
ATOM 813 C C . PRO A 1 98 ? -11.000 5.698 20.569 1.00 64.12 98 PRO A C 1
ATOM 815 O O . PRO A 1 98 ? -9.885 5.758 21.072 1.00 64.12 98 PRO A O 1
ATOM 818 N N . PHE A 1 99 ? -11.715 6.775 20.239 1.00 63.91 99 PHE A N 1
ATOM 819 C CA . PHE A 1 99 ? -11.306 8.165 20.495 1.00 63.91 99 PHE A CA 1
ATOM 820 C C . PHE A 1 99 ? -10.188 8.751 19.616 1.00 63.91 99 PHE A C 1
ATOM 822 O O . PHE A 1 99 ? -9.703 9.826 19.920 1.00 63.91 99 PHE A O 1
ATOM 829 N N . VAL A 1 100 ? -9.785 8.127 18.507 1.00 67.62 100 VAL A N 1
ATOM 830 C CA . VAL A 1 100 ? -8.976 8.848 17.502 1.00 67.62 100 VAL A CA 1
ATOM 831 C C . VAL A 1 100 ? -9.896 9.602 16.550 1.00 67.62 100 VAL A C 1
ATOM 833 O O . VAL A 1 100 ? -10.798 8.995 15.965 1.00 67.62 100 VAL A O 1
ATOM 836 N N . GLY A 1 101 ? -9.652 10.907 16.401 1.00 64.44 101 GLY A N 1
ATOM 837 C CA . GLY A 1 101 ? -10.463 11.798 15.571 1.00 64.44 101 GLY A CA 1
ATOM 838 C C . GLY A 1 101 ? -10.374 11.479 14.077 1.00 64.44 101 GLY A C 1
ATOM 839 O O . GLY A 1 101 ? -11.405 11.309 13.423 1.00 64.44 101 GLY A O 1
ATOM 840 N N . ASP A 1 102 ? -9.158 11.347 13.533 1.00 83.88 102 ASP A N 1
ATOM 841 C CA . ASP A 1 102 ? -8.962 11.053 12.109 1.00 83.88 102 ASP A CA 1
ATOM 842 C C . ASP A 1 102 ? -7.589 10.427 11.773 1.00 83.88 102 ASP A C 1
ATOM 844 O O . ASP A 1 102 ? -6.790 10.166 12.669 1.00 83.88 102 ASP A O 1
ATOM 848 N N . PHE A 1 103 ? -7.308 10.153 10.495 1.00 89.44 103 PHE A N 1
ATOM 849 C CA . PHE A 1 103 ? -5.991 9.756 9.985 1.00 89.44 103 PHE A CA 1
ATOM 850 C C . PHE A 1 103 ? -5.635 10.502 8.692 1.00 89.44 103 PHE A C 1
ATOM 852 O O . PHE A 1 103 ? -6.501 11.029 7.989 1.00 89.44 103 PHE A O 1
ATOM 859 N N . SER A 1 104 ? -4.350 10.504 8.358 1.00 92.81 104 SER A N 1
ATOM 860 C CA . SER A 1 104 ? -3.823 10.989 7.085 1.00 92.81 104 SER A CA 1
ATOM 861 C C . SER A 1 104 ? -2.854 9.981 6.481 1.00 92.81 104 SER A C 1
ATOM 863 O O . SER A 1 104 ? -2.405 9.039 7.142 1.00 92.81 104 SER A O 1
ATOM 865 N N . VAL A 1 105 ? -2.547 10.163 5.203 1.00 93.00 105 VAL A N 1
ATOM 866 C CA . VAL A 1 105 ? -1.604 9.331 4.462 1.00 93.00 105 VAL A CA 1
ATOM 867 C C . VAL A 1 105 ? -0.556 10.222 3.826 1.00 93.00 105 VAL A C 1
ATOM 869 O O . VAL A 1 105 ? -0.881 11.113 3.045 1.00 93.00 105 VAL A O 1
ATOM 872 N N . ASP A 1 106 ? 0.697 9.941 4.140 1.00 93.75 106 ASP A N 1
ATOM 873 C CA . ASP A 1 106 ? 1.858 10.601 3.566 1.00 93.75 106 ASP A CA 1
ATOM 874 C C . ASP A 1 106 ? 2.594 9.648 2.637 1.00 93.75 106 ASP A C 1
ATOM 876 O O . ASP A 1 106 ? 2.555 8.423 2.796 1.00 93.75 106 ASP A O 1
ATOM 880 N N . GLY A 1 107 ? 3.312 10.223 1.686 1.00 92.31 107 GLY A N 1
ATOM 881 C CA . GLY A 1 107 ? 4.197 9.470 0.820 1.00 92.31 107 GLY A CA 1
ATOM 882 C C . GLY A 1 107 ? 4.837 10.354 -0.229 1.00 92.31 107 GLY A C 1
ATOM 883 O O . GLY A 1 107 ? 4.837 11.583 -0.132 1.00 92.31 107 GLY A O 1
ATOM 884 N N . GLN A 1 108 ? 5.397 9.705 -1.240 1.00 91.88 108 GLN A N 1
ATOM 885 C CA . GLN A 1 108 ? 6.085 10.358 -2.337 1.00 91.88 108 GLN A CA 1
ATOM 886 C C . GLN A 1 108 ? 5.576 9.839 -3.678 1.00 91.88 108 GLN A C 1
ATOM 888 O O . GLN A 1 108 ? 5.393 8.640 -3.892 1.00 91.88 108 GLN A O 1
ATOM 893 N N . TYR A 1 109 ? 5.379 10.769 -4.603 1.00 89.31 109 TYR A N 1
ATOM 894 C CA . TYR A 1 109 ? 5.273 10.484 -6.022 1.00 89.31 109 TYR A CA 1
ATOM 895 C C . TYR A 1 109 ? 6.662 10.450 -6.640 1.00 89.31 109 TYR A C 1
ATOM 897 O O . TYR A 1 109 ? 7.498 11.314 -6.363 1.00 89.31 109 TYR A O 1
ATOM 905 N N . ARG A 1 110 ? 6.879 9.501 -7.543 1.00 82.69 110 ARG A N 1
ATOM 906 C CA . ARG A 1 110 ? 8.007 9.501 -8.461 1.00 82.69 110 ARG A CA 1
ATOM 907 C C . ARG A 1 110 ? 7.573 10.107 -9.787 1.00 82.69 110 ARG A C 1
ATOM 909 O O . ARG A 1 110 ? 6.570 9.711 -10.385 1.00 82.69 110 ARG A O 1
ATOM 916 N N . ASN A 1 111 ? 8.361 11.052 -10.285 1.00 70.88 111 ASN A N 1
ATOM 917 C CA . ASN A 1 111 ? 8.145 11.573 -11.622 1.00 70.88 111 ASN A CA 1
ATOM 918 C C . ASN A 1 111 ? 8.650 10.557 -12.666 1.00 70.88 111 ASN A C 1
ATOM 920 O O . ASN A 1 111 ? 9.839 10.236 -12.713 1.00 70.88 111 ASN A O 1
ATOM 924 N N . ALA A 1 112 ? 7.746 10.072 -13.522 1.00 64.25 112 ALA A N 1
ATOM 925 C CA . ALA A 1 112 ? 8.072 9.136 -14.599 1.00 64.25 112 ALA A CA 1
ATOM 926 C C . ALA A 1 112 ? 9.086 9.710 -15.609 1.00 64.25 112 ALA A C 1
ATOM 928 O O . ALA A 1 112 ? 9.866 8.960 -16.188 1.00 64.25 112 ALA A O 1
ATOM 929 N N . GLN A 1 113 ? 9.100 11.034 -15.802 1.00 63.84 113 GLN A N 1
ATOM 930 C CA . GLN A 1 113 ? 10.012 11.728 -16.719 1.00 63.84 113 GLN A CA 1
ATOM 931 C C . GLN A 1 113 ? 11.362 12.065 -16.071 1.00 63.84 113 GLN A C 1
ATOM 933 O O . GLN A 1 113 ? 12.369 12.154 -16.768 1.00 63.84 113 GLN A O 1
ATOM 938 N N . SER A 1 114 ? 11.393 12.205 -14.742 1.00 67.50 114 SER A N 1
ATOM 939 C CA . SER A 1 114 ? 12.593 12.546 -13.971 1.00 67.50 114 SER A CA 1
ATOM 940 C C . SER A 1 114 ? 12.654 11.706 -12.694 1.00 67.50 114 SER A C 1
ATOM 942 O O . SER A 1 114 ? 12.230 12.174 -11.640 1.00 67.50 114 SER A O 1
ATOM 944 N N . PRO A 1 115 ? 13.205 10.480 -12.747 1.00 64.19 115 PRO A N 1
ATOM 945 C CA . PRO A 1 115 ? 13.274 9.564 -11.605 1.00 64.19 115 PRO A CA 1
ATOM 946 C C . PRO A 1 115 ? 13.919 10.129 -10.335 1.00 64.19 115 PRO A C 1
ATOM 948 O O . PRO A 1 115 ? 13.628 9.654 -9.244 1.00 64.19 115 PRO A O 1
ATOM 951 N N . CYS A 1 116 ? 14.801 11.119 -10.482 1.00 66.75 116 CYS A N 1
ATOM 952 C CA . CYS A 1 116 ? 15.470 11.817 -9.386 1.00 66.75 116 CYS A CA 1
ATOM 953 C C . CYS A 1 116 ? 14.598 12.888 -8.709 1.00 66.75 116 CYS A C 1
ATOM 955 O O . CYS A 1 116 ? 14.959 13.373 -7.640 1.00 66.75 116 CYS A O 1
ATOM 957 N N . MET A 1 117 ? 13.465 13.263 -9.308 1.00 74.75 117 MET A N 1
ATOM 958 C CA . MET A 1 117 ? 12.493 14.166 -8.701 1.00 74.75 117 MET A CA 1
ATOM 959 C C . MET A 1 117 ? 11.386 13.366 -8.023 1.00 74.75 117 MET A C 1
ATOM 961 O O . MET A 1 117 ? 10.556 12.726 -8.675 1.00 74.75 117 MET A O 1
ATOM 965 N N . GLN A 1 118 ? 11.373 13.457 -6.697 1.00 81.38 118 GLN A N 1
ATOM 966 C CA . GLN A 1 118 ? 10.290 12.984 -5.849 1.00 81.38 118 GLN A CA 1
ATOM 967 C C . GLN A 1 118 ? 9.469 14.176 -5.363 1.00 81.38 118 GLN A C 1
ATOM 969 O O . GLN A 1 118 ? 10.012 15.233 -5.036 1.00 81.38 118 GLN A O 1
ATOM 974 N N . THR A 1 119 ? 8.152 14.014 -5.317 1.00 88.12 119 THR A N 1
ATOM 975 C CA . THR A 1 119 ? 7.239 15.026 -4.779 1.00 88.12 119 THR A CA 1
ATOM 976 C C . THR A 1 119 ? 6.474 14.419 -3.623 1.00 88.12 119 THR A C 1
ATOM 978 O O . THR A 1 119 ? 5.735 13.456 -3.809 1.00 88.12 119 THR A O 1
ATOM 981 N N . SER A 1 120 ? 6.669 14.964 -2.425 1.00 91.56 120 SER A N 1
ATOM 982 C CA . SER A 1 120 ? 5.924 14.531 -1.248 1.00 91.56 120 SER A CA 1
ATOM 983 C C . SER A 1 120 ? 4.462 14.946 -1.351 1.00 91.56 120 SER A C 1
ATOM 985 O O . SER A 1 120 ? 4.148 16.014 -1.880 1.00 91.56 120 SER A O 1
ATOM 987 N N . PHE A 1 121 ? 3.580 14.127 -0.797 1.00 92.50 121 PHE A N 1
ATOM 988 C CA . PHE A 1 121 ? 2.170 14.449 -0.639 1.00 92.50 121 PHE A CA 1
ATOM 989 C C . PHE A 1 121 ? 1.704 14.129 0.776 1.00 92.50 121 PHE A C 1
ATOM 991 O O . PHE A 1 121 ? 2.301 13.311 1.477 1.00 92.50 121 PHE A O 1
ATOM 998 N N . HIS A 1 122 ? 0.604 14.769 1.150 1.00 93.56 122 HIS A N 1
ATOM 999 C CA . HIS A 1 122 ? -0.116 14.535 2.387 1.00 93.56 122 HIS A CA 1
ATOM 1000 C C . HIS A 1 122 ? -1.607 14.554 2.064 1.00 93.56 122 HIS A C 1
ATOM 1002 O O . HIS A 1 122 ? -2.113 15.579 1.612 1.00 93.56 122 HIS A O 1
ATOM 1008 N N . TYR A 1 123 ? -2.290 13.433 2.286 1.00 93.31 123 TYR A N 1
ATOM 1009 C CA . TYR A 1 123 ? -3.732 13.324 2.114 1.00 93.31 123 TYR A CA 1
ATOM 1010 C C . TYR A 1 123 ? -4.419 13.102 3.459 1.00 93.31 123 TYR A C 1
ATOM 1012 O O . TYR A 1 123 ? -4.327 12.002 4.017 1.00 93.31 123 TYR A O 1
ATOM 1020 N N . PRO A 1 124 ? -5.140 14.100 3.989 1.00 92.06 124 PRO A N 1
ATOM 1021 C CA . PRO A 1 124 ? -6.070 13.864 5.082 1.00 92.06 124 PRO A CA 1
ATOM 1022 C C . PRO A 1 124 ? -7.223 12.961 4.612 1.00 92.06 124 PRO A C 1
ATOM 1024 O O . PRO A 1 124 ? -7.562 12.925 3.428 1.00 92.06 124 PRO A O 1
ATOM 1027 N N . LYS A 1 125 ? -7.858 12.215 5.525 1.00 90.00 125 LYS A N 1
ATOM 1028 C CA . LYS A 1 125 ? -8.934 11.263 5.181 1.00 90.00 125 LYS A CA 1
ATOM 1029 C C . LYS A 1 125 ? -10.051 11.857 4.319 1.00 90.00 125 LYS A C 1
ATOM 1031 O O . LYS A 1 125 ? -10.601 11.145 3.484 1.00 90.00 125 LYS A O 1
ATOM 1036 N N . ASN A 1 126 ? -10.422 13.119 4.526 1.00 89.50 126 ASN A N 1
ATOM 1037 C CA . ASN A 1 126 ? -11.471 13.795 3.753 1.00 89.50 126 ASN A CA 1
ATOM 1038 C C . ASN A 1 126 ? -11.108 14.000 2.270 1.00 89.50 126 ASN A C 1
ATOM 1040 O O . ASN A 1 126 ? -12.008 14.205 1.460 1.00 89.50 126 ASN A O 1
ATOM 1044 N N . GLU A 1 127 ? -9.828 13.913 1.916 1.00 92.38 127 GLU A N 1
ATOM 1045 C CA . GLU A 1 127 ? -9.339 13.923 0.533 1.00 92.38 127 GLU A CA 1
ATOM 1046 C C . GLU A 1 127 ? -9.193 12.508 -0.051 1.00 92.38 127 GLU A C 1
ATOM 1048 O O . GLU A 1 127 ? -8.983 12.343 -1.253 1.00 92.38 127 GLU A O 1
ATOM 1053 N N . LEU A 1 128 ? -9.352 11.469 0.774 1.00 91.50 128 LEU A N 1
ATOM 1054 C CA . LEU A 1 128 ? -9.331 10.079 0.334 1.00 91.50 128 LEU A CA 1
ATOM 1055 C C . LEU A 1 128 ? -10.701 9.638 -0.164 1.00 91.50 128 LEU A C 1
ATOM 1057 O O . LEU A 1 128 ? -11.753 9.956 0.399 1.00 91.50 128 LEU A O 1
ATOM 1061 N N . ARG A 1 129 ? -10.694 8.779 -1.182 1.00 91.69 129 ARG A N 1
ATOM 1062 C CA . ARG A 1 129 ? -11.923 8.155 -1.655 1.00 91.69 129 ARG A CA 1
ATOM 1063 C C . ARG A 1 129 ? -12.319 7.033 -0.703 1.00 91.69 129 ARG A C 1
ATOM 1065 O O . ARG A 1 129 ? -11.746 5.945 -0.738 1.00 91.69 129 ARG A O 1
ATOM 1072 N N . ILE A 1 130 ? -13.331 7.265 0.126 1.00 87.88 130 ILE A N 1
ATOM 1073 C CA . ILE A 1 130 ? -13.881 6.223 0.999 1.00 87.88 130 ILE A CA 1
ATOM 1074 C C . ILE A 1 130 ? -14.645 5.200 0.152 1.00 87.88 130 ILE A C 1
ATOM 1076 O O . ILE A 1 130 ? -15.618 5.535 -0.520 1.00 87.88 130 ILE A O 1
ATOM 1080 N N . LEU A 1 131 ? -14.200 3.945 0.192 1.00 82.75 131 LEU A N 1
ATOM 1081 C CA . LEU A 1 131 ? -14.855 2.825 -0.484 1.00 82.75 131 LEU A CA 1
ATOM 1082 C C . LEU A 1 131 ? -15.878 2.162 0.437 1.00 82.75 131 LEU A C 1
ATOM 1084 O O . LEU A 1 131 ? -16.999 1.881 0.027 1.00 82.75 131 LEU A O 1
ATOM 1088 N N . LEU A 1 132 ? -15.479 1.908 1.686 1.00 78.00 132 LEU A N 1
ATOM 1089 C CA . LEU A 1 132 ? -16.317 1.324 2.729 1.00 78.00 132 LEU A CA 1
ATOM 1090 C C . LEU A 1 132 ? -15.909 1.882 4.091 1.00 78.00 132 LEU A C 1
ATOM 1092 O O . LEU A 1 132 ? -14.745 2.207 4.322 1.00 78.00 132 LEU A O 1
ATOM 1096 N N . SER A 1 133 ? -16.848 1.946 5.026 1.00 81.69 133 SER A N 1
ATOM 1097 C CA . SER A 1 133 ? -16.553 2.344 6.398 1.00 81.69 133 SER A CA 1
ATOM 1098 C C . SER A 1 133 ? -17.443 1.622 7.399 1.00 81.69 133 SER A C 1
ATOM 1100 O O . SER A 1 133 ? -18.559 1.199 7.103 1.00 81.69 133 SER A O 1
ATOM 1102 N N . GLY A 1 134 ? -16.917 1.476 8.608 1.00 80.31 134 GLY A N 1
ATOM 1103 C CA . GLY A 1 134 ? -17.654 1.041 9.779 1.00 80.31 134 GLY A CA 1
ATOM 1104 C C . GLY A 1 134 ? -17.290 1.904 10.979 1.00 80.31 134 GLY A C 1
ATOM 1105 O O . GLY A 1 134 ? -16.509 2.847 10.891 1.00 80.31 134 GLY A O 1
ATOM 1106 N N . ARG A 1 135 ? -17.835 1.560 12.148 1.00 78.31 135 ARG A N 1
ATOM 1107 C CA . ARG A 1 135 ? -17.716 2.386 13.362 1.00 78.31 135 ARG A CA 1
ATOM 1108 C C . ARG A 1 135 ? -16.271 2.680 13.798 1.00 78.31 135 ARG A C 1
ATOM 1110 O O . ARG A 1 135 ? -16.041 3.673 14.475 1.00 78.31 135 ARG A O 1
ATOM 1117 N N . ARG A 1 136 ? -15.322 1.793 13.487 1.00 79.69 136 ARG A N 1
ATOM 1118 C CA . ARG A 1 136 ? -13.908 1.884 13.912 1.00 79.69 136 ARG A CA 1
ATOM 1119 C C . ARG A 1 136 ? -12.930 1.489 12.813 1.00 79.69 136 ARG A C 1
ATOM 1121 O O . ARG A 1 136 ? -11.804 1.083 13.089 1.00 79.69 136 ARG A O 1
ATOM 1128 N N . TRP A 1 137 ? -13.381 1.520 11.568 1.00 83.94 137 TRP A N 1
ATOM 1129 C CA . TRP A 1 137 ? -12.537 1.162 10.446 1.00 83.94 137 TRP A CA 1
ATOM 1130 C C . TRP A 1 137 ? -13.009 1.843 9.172 1.00 83.94 137 TRP A C 1
ATOM 1132 O O . TRP A 1 137 ? -14.187 2.175 9.028 1.00 83.94 137 TRP A O 1
ATOM 1142 N N . CYS A 1 138 ? -12.099 2.008 8.227 1.00 84.31 138 CYS A N 1
ATOM 1143 C CA . CYS A 1 138 ? -12.427 2.425 6.876 1.00 84.31 138 CYS A CA 1
ATOM 1144 C C . CYS A 1 138 ? -11.523 1.735 5.862 1.00 84.31 138 CYS A C 1
ATOM 1146 O O . CYS A 1 138 ? -10.359 1.443 6.128 1.00 84.31 138 CYS A O 1
ATOM 1148 N N . LEU A 1 139 ? -12.084 1.492 4.689 1.00 84.81 139 LEU A N 1
ATOM 1149 C CA . LEU A 1 139 ? -11.366 1.143 3.482 1.00 84.81 139 LEU A CA 1
ATOM 1150 C C . LEU A 1 139 ? -11.446 2.347 2.551 1.00 84.81 139 LEU A C 1
ATOM 1152 O O . LEU A 1 139 ? -12.539 2.788 2.187 1.00 84.81 139 LEU A O 1
ATOM 1156 N N . CYS A 1 140 ? -10.294 2.869 2.170 1.00 88.56 140 CYS A N 1
ATOM 1157 C CA . CYS A 1 140 ? -10.175 4.032 1.308 1.00 88.56 140 CYS A CA 1
ATOM 1158 C C . CYS A 1 140 ? -9.167 3.782 0.187 1.00 88.56 140 CYS A C 1
ATOM 1160 O O . CYS A 1 140 ? -8.417 2.806 0.210 1.00 88.56 140 CYS A O 1
ATOM 1162 N N . GLU A 1 141 ? -9.199 4.639 -0.820 1.00 90.31 141 GLU A N 1
ATOM 1163 C CA . GLU A 1 141 ? -8.305 4.619 -1.972 1.00 90.31 141 GLU A CA 1
ATOM 1164 C C . GLU A 1 141 ? -7.641 5.995 -2.086 1.00 90.31 141 GLU A C 1
ATOM 1166 O O . GLU A 1 141 ? -8.301 7.019 -1.866 1.00 90.31 141 GLU A O 1
ATOM 1171 N N . LEU A 1 142 ? -6.337 6.011 -2.382 1.00 91.75 142 LEU A N 1
ATOM 1172 C CA . LEU A 1 142 ? -5.638 7.260 -2.691 1.00 91.75 142 LEU A CA 1
ATOM 1173 C C . LEU A 1 142 ? -6.203 7.864 -3.991 1.00 91.75 142 LEU A C 1
ATOM 1175 O O . LEU A 1 142 ? -6.616 7.104 -4.874 1.00 91.75 142 LEU A O 1
ATOM 1179 N N . PRO A 1 143 ? -6.214 9.201 -4.139 1.00 88.19 143 PRO A N 1
ATOM 1180 C CA . PRO A 1 143 ? -6.580 9.839 -5.398 1.00 88.19 143 PRO A CA 1
ATOM 1181 C C . PRO A 1 143 ? -5.727 9.316 -6.561 1.00 88.19 143 PRO A C 1
ATOM 1183 O O . PRO A 1 143 ? -4.506 9.196 -6.443 1.00 88.19 143 PRO A O 1
ATOM 1186 N N . GLU A 1 144 ? -6.365 9.014 -7.693 1.00 77.81 144 GLU A N 1
ATOM 1187 C CA . GLU A 1 144 ? -5.643 8.647 -8.913 1.00 77.81 144 GLU A CA 1
ATOM 1188 C C . GLU A 1 144 ? -4.869 9.866 -9.436 1.00 77.81 144 GLU A C 1
ATOM 1190 O O . GLU A 1 144 ? -5.434 10.945 -9.623 1.00 77.81 144 GLU A O 1
ATOM 1195 N N . GLY A 1 145 ? -3.567 9.694 -9.669 1.00 70.50 145 GLY A N 1
ATOM 1196 C CA . GLY A 1 145 ? -2.681 10.729 -10.197 1.00 70.50 145 GLY A CA 1
ATOM 1197 C C . GLY A 1 145 ? -1.945 10.264 -11.451 1.00 70.50 145 GLY A C 1
ATOM 1198 O O . GLY A 1 145 ? -1.809 9.070 -11.702 1.00 70.50 145 GLY A O 1
ATOM 1199 N N . ALA A 1 146 ? -1.422 11.215 -12.229 1.00 61.59 146 ALA A N 1
ATOM 1200 C CA . ALA A 1 146 ? -0.579 10.928 -13.398 1.00 61.59 146 ALA A CA 1
ATOM 1201 C C . ALA A 1 146 ? 0.838 10.434 -13.028 1.00 61.59 146 ALA A C 1
ATOM 1203 O O . ALA A 1 146 ? 1.636 10.117 -13.909 1.00 61.59 146 ALA A O 1
ATOM 1204 N N . HIS A 1 147 ? 1.165 10.407 -11.734 1.00 78.31 147 HIS A N 1
ATOM 1205 C CA . HIS A 1 147 ? 2.469 10.025 -11.208 1.00 78.31 147 HIS A CA 1
ATOM 1206 C C . HIS A 1 147 ? 2.416 8.648 -10.550 1.00 78.31 147 HIS A C 1
ATOM 1208 O O . HIS A 1 147 ? 1.414 8.267 -9.949 1.00 78.31 147 HIS A O 1
ATOM 1214 N N . GLU A 1 148 ? 3.526 7.923 -10.642 1.00 85.69 148 GLU A N 1
ATOM 1215 C CA . GLU A 1 148 ? 3.698 6.636 -9.977 1.00 85.69 148 GLU A CA 1
ATOM 1216 C C . GLU A 1 148 ? 4.003 6.881 -8.491 1.00 85.69 148 GLU A C 1
ATOM 1218 O O . GLU A 1 148 ? 4.764 7.786 -8.145 1.00 85.69 148 GLU A O 1
ATOM 1223 N N . LEU A 1 149 ? 3.400 6.106 -7.599 1.00 89.62 149 LEU A N 1
ATOM 1224 C CA . LEU A 1 149 ? 3.601 6.203 -6.156 1.00 89.62 149 LEU A CA 1
ATOM 1225 C C . LEU A 1 149 ? 4.805 5.367 -5.734 1.00 89.62 149 LEU A C 1
ATOM 1227 O O . LEU A 1 149 ? 4.895 4.198 -6.107 1.00 89.62 149 LEU A O 1
ATOM 1231 N N . ASP A 1 150 ? 5.686 5.932 -4.908 1.00 89.12 150 ASP A N 1
ATOM 1232 C CA . ASP A 1 150 ? 6.666 5.155 -4.150 1.00 89.12 150 ASP A CA 1
ATOM 1233 C C . ASP A 1 150 ? 5.950 4.479 -2.979 1.00 89.12 150 ASP A C 1
ATOM 1235 O O . ASP A 1 150 ? 5.606 5.098 -1.968 1.00 89.12 150 ASP A O 1
ATOM 1239 N N . LEU A 1 151 ? 5.724 3.179 -3.113 1.00 86.62 151 LEU A N 1
ATOM 1240 C CA . LEU A 1 151 ? 4.941 2.407 -2.164 1.00 86.62 151 LEU A CA 1
ATOM 1241 C C . LEU A 1 151 ? 5.690 2.116 -0.855 1.00 86.62 151 LEU A C 1
ATOM 1243 O O . LEU A 1 151 ? 5.059 1.764 0.150 1.00 86.62 151 LEU A O 1
ATOM 1247 N N . LEU A 1 152 ? 7.023 2.234 -0.843 1.00 85.81 152 LEU A N 1
ATOM 1248 C CA . LEU A 1 152 ? 7.830 2.078 0.370 1.00 85.81 152 LEU A CA 1
ATOM 1249 C C . LEU A 1 152 ? 7.811 3.357 1.211 1.00 85.81 152 LEU A C 1
ATOM 1251 O O . LEU A 1 152 ? 7.844 3.266 2.440 1.00 85.81 152 LEU A O 1
ATOM 1255 N N . SER A 1 153 ? 7.659 4.517 0.568 1.00 89.12 153 SER A N 1
ATOM 1256 C CA . SER A 1 153 ? 7.499 5.813 1.241 1.00 89.12 153 SER A CA 1
ATOM 1257 C C . SER A 1 153 ? 6.153 5.981 1.963 1.00 89.12 153 SER A C 1
ATOM 1259 O O . SER A 1 153 ? 6.045 6.810 2.863 1.00 89.12 153 SER A O 1
ATOM 1261 N N . LEU A 1 154 ? 5.133 5.192 1.591 1.00 89.81 154 LEU A N 1
ATOM 1262 C CA . LEU A 1 154 ? 3.782 5.333 2.137 1.00 89.81 154 LEU A CA 1
ATOM 1263 C C . LEU A 1 154 ? 3.744 5.100 3.647 1.00 89.81 154 LEU A C 1
ATOM 1265 O O . LEU A 1 154 ? 4.216 4.067 4.146 1.00 89.81 154 LEU A O 1
ATOM 1269 N N . HIS A 1 155 ? 3.093 6.026 4.344 1.00 89.31 155 HIS A N 1
ATOM 1270 C CA . HIS A 1 155 ? 2.874 5.974 5.778 1.00 89.31 155 HIS A CA 1
ATOM 1271 C C . HIS A 1 155 ? 1.477 6.485 6.138 1.00 89.31 155 HIS A C 1
ATOM 1273 O O . HIS A 1 155 ? 1.020 7.494 5.611 1.00 89.31 155 HIS A O 1
ATOM 1279 N N . VAL A 1 156 ? 0.795 5.785 7.046 1.00 88.44 156 VAL A N 1
ATOM 1280 C CA . VAL A 1 156 ? -0.508 6.210 7.571 1.00 88.44 156 VAL A CA 1
ATOM 1281 C C . VAL A 1 156 ? -0.288 6.796 8.957 1.00 88.44 156 VAL A C 1
ATOM 1283 O O . VAL A 1 156 ? 0.086 6.074 9.883 1.00 88.44 156 VAL A O 1
ATOM 1286 N N . GLN A 1 157 ? -0.546 8.092 9.103 1.00 87.94 157 GLN A N 1
ATOM 1287 C CA . GLN A 1 157 ? -0.503 8.768 10.392 1.00 87.94 157 GLN A CA 1
ATOM 1288 C C . GLN A 1 157 ? -1.881 8.702 11.035 1.00 87.94 157 GLN A C 1
ATOM 1290 O O . GLN A 1 157 ? -2.864 9.212 10.498 1.00 87.94 157 GLN A O 1
ATOM 1295 N N . LEU A 1 158 ? -1.960 8.067 12.199 1.00 82.06 158 LEU A N 1
ATOM 1296 C CA . LEU A 1 158 ? -3.163 8.121 13.019 1.00 82.06 158 LEU A CA 1
ATOM 1297 C C . LEU A 1 158 ? -3.144 9.430 13.811 1.00 82.06 158 LEU A C 1
ATOM 1299 O O . LEU A 1 158 ? -2.121 9.777 14.403 1.00 82.06 158 LEU A O 1
ATOM 1303 N N . GLY A 1 159 ? -4.260 10.155 13.804 1.00 72.06 159 GLY A N 1
ATOM 1304 C CA . GLY A 1 159 ? -4.417 11.393 14.553 1.00 72.06 159 GLY A CA 1
ATOM 1305 C C . GLY A 1 159 ? -4.269 11.185 16.065 1.00 72.06 159 GLY A C 1
ATOM 1306 O O . GLY A 1 159 ? -4.288 10.046 16.548 1.00 72.06 159 GLY A O 1
ATOM 1307 N N . PRO A 1 160 ? -4.114 12.278 16.828 1.00 65.81 160 PRO A N 1
ATOM 1308 C CA . PRO A 1 160 ? -4.001 12.202 18.278 1.00 65.81 160 PRO A CA 1
ATOM 1309 C C . PRO A 1 160 ? -5.227 11.504 18.889 1.00 65.81 160 PRO A C 1
ATOM 1311 O O . PRO A 1 160 ? -6.349 11.638 18.400 1.00 65.81 160 PRO A O 1
ATOM 1314 N N . GLU A 1 161 ? -5.004 10.740 19.961 1.00 57.91 161 GLU A N 1
ATOM 1315 C CA . GLU A 1 161 ? -6.096 10.212 20.781 1.00 57.91 161 GLU A CA 1
ATOM 1316 C C . GLU A 1 161 ? -6.793 11.390 21.477 1.00 57.91 161 GLU A C 1
ATOM 1318 O O . GLU A 1 161 ? -6.188 12.059 22.321 1.00 57.91 161 GLU A O 1
ATOM 1323 N N . ASP A 1 162 ? -8.059 11.643 21.144 1.00 54.28 162 ASP A N 1
ATOM 1324 C CA . ASP A 1 162 ? -8.915 12.566 21.879 1.00 54.28 162 ASP A CA 1
ATOM 1325 C C . ASP A 1 162 ? -9.155 11.978 23.272 1.00 54.28 162 ASP A C 1
ATOM 1327 O O . ASP A 1 162 ? -9.973 11.084 23.486 1.00 54.28 162 ASP A O 1
ATOM 1331 N N . ARG A 1 163 ? -8.396 12.461 24.254 1.00 45.66 163 ARG A N 1
ATOM 1332 C CA . ARG A 1 163 ? -8.617 12.138 25.665 1.00 45.66 163 ARG A CA 1
ATOM 1333 C C . ARG A 1 163 ? -9.836 12.920 26.158 1.00 45.66 163 ARG A C 1
ATOM 1335 O O . ARG A 1 163 ? -9.679 14.010 26.705 1.00 45.66 163 ARG A O 1
ATOM 1342 N N . HIS A 1 164 ? -11.028 12.376 25.935 1.00 44.44 164 HIS A N 1
ATOM 1343 C CA . HIS A 1 164 ? -12.272 12.842 26.552 1.00 44.44 164 HIS A CA 1
ATOM 1344 C C . HIS A 1 164 ? -12.711 11.921 27.687 1.00 44.44 164 HIS A C 1
ATOM 1346 O O . HIS A 1 164 ? -12.747 10.687 27.475 1.00 44.44 164 HIS A O 1
#